Protein AF-A0A370GKZ9-F1 (afdb_monomer)

Mean predicted aligned error: 10.93 Å

Sequence (78 aa):
MNIADEINRVIRKITTSGEAHQVVLERAFDTDAADLWNACTSPERLSRWFEPLQRVSGGKSRCEPCRCISPTMLDTPR

pLDDT: mean 78.51, std 19.16, range [39.59, 96.88]

InterPro domains:
  IPR023393 START-like domain superfamily [G3DSA:3.30.530.20] (5-68)

Solvent-accessible surface area (backbone atoms only — not comparable to full-atom values): 5216 Å² total; per-residue (Å²): 138,60,68,67,61,61,59,66,56,44,50,78,46,80,48,77,60,89,95,43,80,44,78,48,79,46,68,89,67,102,68,56,71,67,59,53,48,43,42,73,65,36,59,84,49,27,36,73,84,44,73,57,55,46,80,44,94,84,90,46,76,44,67,60,81,66,90,84,66,61,80,76,73,80,73,68,84,132

Nearest PDB structures (foldseek):
  8ym1-assembly4_E  TM=4.714E-01  e=2.062E+00  Swine acute diarrhea syndrome coronavirus
  8ym1-assembly2_C  TM=4.653E-01  e=2.499E+00  Swine acute diarrhea syndrome coronavirus
  7o05-assembly2_B  TM=5.590E-01  e=7.421E+00  Severe acute respiratory syndrome coronavirus 2
  1t6a-assembly1_A  TM=3.185E-01  e=3.912E+00  Geobacillus stearothermophilus

Foldseek 3Di:
DDVVVVVVQWDWDWDDDPPDIDIDIDHDDPDDPVVVVCCCPPLVNVVVPHARWDDDPPPDIDGDPDPPDDPVVVPDDD

Structure (mmCIF, N/CA/C/O backbone):
data_AF-A0A370GKZ9-F1
#
_entry.id   AF-A0A370GKZ9-F1
#
loop_
_atom_site.group_PDB
_atom_site.id
_atom_site.type_symbol
_atom_site.label_atom_id
_atom_site.label_alt_id
_atom_site.label_comp_id
_atom_site.label_asym_id
_atom_site.label_entity_id
_atom_site.label_seq_id
_atom_site.pdbx_PDB_ins_code
_atom_site.Cartn_x
_atom_site.Cartn_y
_atom_site.Cartn_z
_atom_site.occupancy
_atom_site.B_iso_or_equiv
_atom_site.auth_seq_id
_atom_site.auth_comp_id
_atom_site.auth_asym_id
_atom_site.auth_atom_id
_atom_site.pdbx_PDB_model_num
ATOM 1 N N . MET A 1 1 ? -6.468 11.881 -17.511 1.00 67.75 1 MET A N 1
ATOM 2 C CA . MET A 1 1 ? -6.388 11.417 -16.111 1.00 67.75 1 MET A CA 1
ATOM 3 C C . MET A 1 1 ? -7.205 12.377 -15.267 1.00 67.75 1 MET A C 1
ATOM 5 O O . MET A 1 1 ? -6.898 13.560 -15.281 1.00 67.75 1 MET A O 1
ATOM 9 N N . ASN A 1 2 ? -8.279 11.908 -14.636 1.00 91.25 2 ASN A N 1
ATOM 10 C CA . ASN A 1 2 ? -9.125 12.720 -13.762 1.00 91.25 2 ASN A CA 1
ATOM 11 C C . ASN A 1 2 ? -8.725 12.435 -12.309 1.00 91.25 2 ASN A C 1
ATOM 13 O O . ASN A 1 2 ? -8.664 11.280 -11.896 1.00 91.25 2 ASN A O 1
ATOM 17 N N . ILE A 1 3 ? -8.414 13.484 -11.548 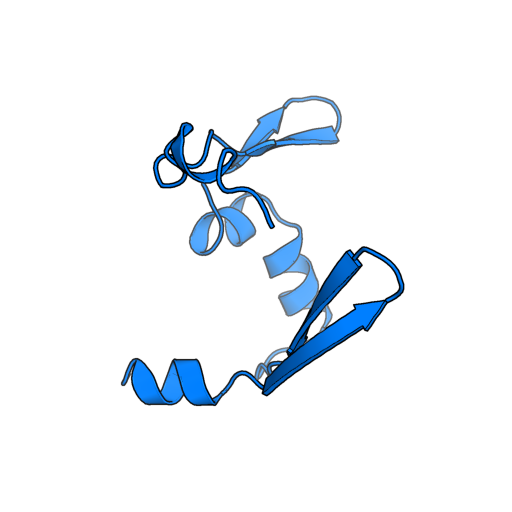1.00 86.44 3 ILE A N 1
ATOM 18 C CA . ILE A 1 3 ? -7.921 13.355 -10.173 1.00 86.44 3 ILE A CA 1
ATOM 19 C C . ILE A 1 3 ? -8.960 12.744 -9.225 1.00 86.44 3 ILE A C 1
ATOM 21 O O . ILE A 1 3 ? -8.591 11.991 -8.327 1.00 86.44 3 ILE A O 1
ATOM 25 N N . ALA A 1 4 ? -10.252 13.008 -9.443 1.00 88.94 4 ALA A N 1
ATOM 26 C CA . ALA A 1 4 ? -11.321 12.434 -8.630 1.00 88.94 4 ALA A CA 1
ATOM 27 C C . ALA A 1 4 ? -11.377 10.908 -8.793 1.00 88.94 4 ALA A C 1
ATOM 29 O O . ALA A 1 4 ? -11.511 10.181 -7.810 1.00 88.94 4 ALA A O 1
ATOM 30 N N . ASP A 1 5 ? -11.176 10.421 -10.018 1.00 89.94 5 ASP A N 1
ATOM 31 C CA . ASP A 1 5 ? -11.152 8.987 -10.308 1.00 89.94 5 ASP A CA 1
ATOM 32 C C . ASP A 1 5 ? -9.969 8.305 -9.607 1.00 89.94 5 ASP A C 1
ATOM 34 O O . ASP A 1 5 ? -10.121 7.231 -9.028 1.00 89.94 5 ASP A O 1
ATOM 38 N N . GLU A 1 6 ? -8.801 8.951 -9.579 1.00 88.75 6 GLU A N 1
ATOM 39 C CA . GLU A 1 6 ? -7.623 8.433 -8.875 1.00 88.75 6 GLU A CA 1
ATOM 40 C C . GLU A 1 6 ? -7.799 8.415 -7.349 1.00 88.75 6 GLU A C 1
ATOM 42 O O . GLU A 1 6 ? -7.359 7.476 -6.686 1.00 88.75 6 GLU A O 1
ATOM 47 N N . ILE A 1 7 ? -8.492 9.405 -6.780 1.00 88.00 7 ILE A N 1
ATOM 48 C CA . ILE A 1 7 ? -8.820 9.435 -5.346 1.00 88.00 7 ILE A CA 1
ATOM 49 C C 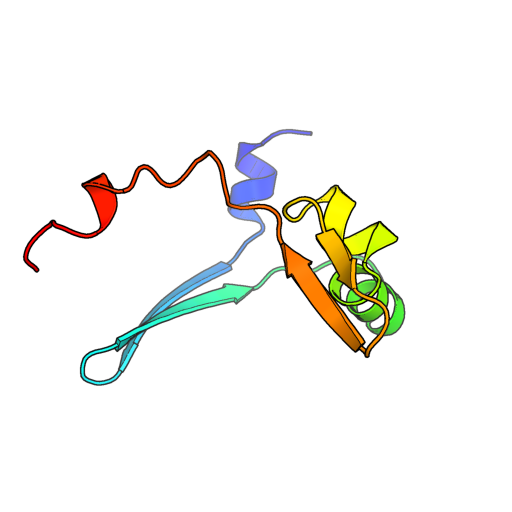. ILE A 1 7 ? -9.783 8.299 -4.979 1.00 88.00 7 ILE A C 1
ATOM 51 O O . ILE A 1 7 ? -9.615 7.678 -3.921 1.00 88.00 7 ILE A O 1
ATOM 55 N N . ASN A 1 8 ? -10.756 8.022 -5.850 1.00 91.62 8 ASN A N 1
ATOM 56 C CA . ASN A 1 8 ? -11.784 7.000 -5.654 1.00 91.62 8 ASN A CA 1
ATOM 57 C C . ASN A 1 8 ? -11.257 5.565 -5.815 1.00 91.62 8 ASN A C 1
ATOM 59 O O . ASN A 1 8 ? -11.865 4.633 -5.299 1.00 91.62 8 ASN A O 1
ATOM 63 N N . ARG A 1 9 ? -10.101 5.372 -6.464 1.00 92.94 9 ARG A N 1
ATOM 64 C CA . ARG A 1 9 ? -9.422 4.064 -6.582 1.00 92.94 9 ARG A CA 1
ATOM 65 C C . ARG A 1 9 ? -8.776 3.567 -5.285 1.00 92.94 9 ARG A C 1
ATOM 67 O O . ARG A 1 9 ? -8.265 2.451 -5.254 1.00 92.94 9 ARG A O 1
ATOM 74 N N . VAL A 1 10 ? -8.758 4.389 -4.239 1.00 95.19 10 VAL A N 1
ATOM 75 C CA . VAL A 1 10 ? -8.169 4.048 -2.940 1.00 95.19 10 VAL A CA 1
ATOM 76 C C . VAL A 1 10 ? -9.282 3.759 -1.939 1.00 95.19 10 VAL A C 1
ATOM 78 O O . VAL A 1 10 ? -10.079 4.642 -1.614 1.00 95.19 10 VAL A O 1
ATOM 81 N N . ILE A 1 11 ? -9.301 2.544 -1.399 1.00 94.81 11 ILE A N 1
ATOM 82 C CA . ILE A 1 11 ? -10.157 2.172 -0.272 1.00 94.81 11 ILE A CA 1
ATOM 83 C C . ILE A 1 11 ? -9.503 2.700 1.006 1.00 94.81 11 ILE A C 1
ATOM 85 O O . ILE A 1 11 ? -8.292 2.579 1.197 1.00 94.81 11 ILE A O 1
ATOM 89 N N . ARG A 1 12 ? -10.305 3.323 1.874 1.00 95.31 12 ARG A N 1
ATOM 90 C CA . ARG A 1 12 ? -9.836 3.934 3.122 1.00 95.31 12 ARG A CA 1
ATOM 91 C C . ARG A 1 12 ? -10.672 3.432 4.278 1.00 95.31 12 ARG A C 1
ATOM 93 O O . ARG A 1 12 ? -11.896 3.540 4.250 1.00 95.31 12 ARG A O 1
ATOM 100 N N . LYS A 1 13 ? -10.006 2.932 5.310 1.00 94.81 13 LYS A N 1
ATOM 101 C CA . LYS A 1 13 ? -10.644 2.519 6.554 1.00 94.81 13 LYS A CA 1
ATOM 102 C C . LYS A 1 13 ? -9.948 3.205 7.714 1.00 94.81 13 LYS A C 1
ATOM 104 O O . LYS A 1 13 ? -8.727 3.157 7.821 1.00 94.81 13 LYS A O 1
ATOM 109 N N . ILE A 1 14 ? -10.733 3.842 8.573 1.00 94.19 14 ILE A N 1
ATOM 110 C CA . ILE A 1 14 ? -10.243 4.460 9.802 1.00 94.19 14 ILE A CA 1
ATOM 111 C C . ILE A 1 14 ? -10.734 3.604 10.963 1.00 94.19 14 ILE A C 1
ATOM 113 O O . ILE A 1 14 ? -11.922 3.293 11.054 1.00 94.19 14 ILE A O 1
ATOM 117 N N . THR A 1 15 ? -9.814 3.193 11.823 1.00 92.25 15 THR A N 1
ATOM 118 C CA . THR A 1 15 ? -10.095 2.441 13.046 1.00 92.25 15 THR A CA 1
ATOM 119 C C . THR A 1 15 ? -9.461 3.144 14.237 1.00 92.25 15 THR A C 1
ATOM 121 O O . THR A 1 15 ? -8.487 3.883 14.103 1.00 92.25 15 THR A O 1
ATOM 124 N N . THR A 1 16 ? -10.014 2.909 15.422 1.00 90.62 16 THR A N 1
ATOM 125 C CA . THR A 1 16 ? -9.436 3.379 16.683 1.00 90.62 16 THR A CA 1
ATOM 126 C C . THR A 1 16 ? -9.013 2.159 17.486 1.00 90.62 16 THR A C 1
ATOM 128 O O . THR A 1 16 ? -9.802 1.230 17.656 1.00 90.62 16 THR A O 1
ATOM 131 N N . SER A 1 17 ? -7.767 2.147 17.951 1.00 82.38 17 SER A N 1
ATOM 132 C CA . SER A 1 17 ? -7.195 1.075 18.765 1.00 82.38 17 SER A CA 1
ATOM 133 C C . SER A 1 17 ? -6.623 1.677 20.045 1.00 82.38 17 SER A C 1
ATOM 135 O O . SER A 1 17 ? -5.502 2.189 20.055 1.00 82.38 17 SER A O 1
ATOM 137 N N . GLY A 1 18 ? -7.407 1.636 21.125 1.00 86.12 18 GLY A N 1
ATOM 138 C CA . GLY A 1 18 ? -7.064 2.310 22.378 1.00 86.12 18 GLY A CA 1
ATOM 139 C C . GLY A 1 18 ? -6.975 3.823 22.177 1.00 86.12 18 GLY A C 1
ATOM 140 O O . GLY A 1 18 ? -7.940 4.446 21.743 1.00 86.12 18 GLY A O 1
ATOM 141 N N . GLU A 1 19 ? -5.808 4.403 22.460 1.00 91.25 19 GLU A N 1
ATOM 142 C CA . GLU A 1 19 ? -5.549 5.840 22.289 1.00 91.25 19 GLU A CA 1
ATOM 143 C C . GLU A 1 19 ? -5.074 6.230 20.878 1.00 91.25 19 GLU A C 1
ATOM 145 O O . GLU A 1 19 ? -4.933 7.418 20.592 1.00 91.25 19 GLU A O 1
ATOM 150 N N . ALA A 1 20 ? -4.823 5.259 19.994 1.00 92.31 20 ALA A N 1
ATOM 151 C CA . ALA A 1 20 ? -4.293 5.507 18.658 1.00 92.31 20 ALA A CA 1
ATOM 152 C C . ALA A 1 20 ? -5.382 5.444 17.577 1.00 92.31 20 ALA A C 1
ATOM 154 O O . ALA A 1 20 ? -6.239 4.554 17.574 1.00 92.31 20 ALA A O 1
ATOM 155 N N . HIS A 1 21 ? -5.289 6.347 16.601 1.00 92.00 21 HIS A N 1
ATOM 156 C CA . HIS A 1 21 ? -6.027 6.253 15.345 1.00 92.00 21 HIS A CA 1
ATOM 157 C C . HIS A 1 21 ? -5.187 5.508 14.307 1.00 92.00 21 HIS A C 1
ATOM 159 O O . HIS A 1 21 ? -4.008 5.801 14.116 1.00 92.00 21 HIS A O 1
ATOM 165 N N . GLN A 1 22 ? -5.806 4.559 13.616 1.00 93.62 22 GLN A N 1
ATOM 166 C CA . GLN A 1 22 ? -5.207 3.806 12.527 1.00 93.62 22 GLN A CA 1
ATOM 167 C C . GLN A 1 22 ? -5.942 4.139 11.231 1.00 93.62 22 GLN A C 1
ATOM 169 O O . GLN A 1 22 ? -7.169 4.083 11.159 1.00 93.62 22 GLN A O 1
ATOM 174 N N . VAL A 1 23 ? -5.175 4.454 10.191 1.00 94.19 23 VAL A N 1
ATOM 175 C CA . VAL A 1 23 ? -5.683 4.630 8.830 1.00 94.19 23 VAL A CA 1
ATOM 176 C C . VAL A 1 23 ? -5.116 3.510 7.969 1.00 94.19 23 VAL A C 1
ATOM 178 O O . VAL A 1 23 ? -3.902 3.350 7.873 1.00 94.19 23 VAL A O 1
ATOM 181 N N . VAL A 1 24 ? -5.998 2.733 7.349 1.00 93.94 24 VAL A N 1
ATOM 182 C CA . VAL A 1 24 ? -5.657 1.690 6.381 1.00 93.94 24 VAL A CA 1
ATOM 183 C C . VAL A 1 24 ? -6.012 2.200 4.990 1.00 93.94 24 VAL A C 1
ATOM 185 O O . VAL A 1 24 ? -7.148 2.619 4.751 1.00 93.94 24 VAL A O 1
ATOM 188 N N . LEU A 1 25 ? -5.025 2.187 4.093 1.00 94.19 25 LEU A N 1
ATOM 189 C CA . LEU A 1 25 ? -5.161 2.561 2.688 1.00 94.19 25 LEU A CA 1
ATOM 190 C C . LEU A 1 25 ? -4.904 1.329 1.823 1.00 94.19 25 LEU A C 1
ATOM 192 O O . LEU A 1 25 ? -3.849 0.708 1.936 1.00 94.19 25 LEU A O 1
ATOM 196 N N . GLU A 1 26 ? -5.841 1.008 0.940 1.00 95.00 26 GLU A N 1
ATOM 197 C CA . GLU A 1 26 ? -5.725 -0.115 0.010 1.00 95.00 26 GLU A CA 1
ATOM 198 C C . GLU A 1 26 ? -5.926 0.379 -1.424 1.00 95.00 26 GLU A C 1
ATOM 200 O O . GLU A 1 26 ? -6.848 1.144 -1.718 1.00 95.00 26 GLU A O 1
ATOM 205 N N . ARG A 1 27 ? -5.044 -0.050 -2.330 1.00 94.06 27 ARG A N 1
ATOM 206 C CA . ARG A 1 27 ? -5.107 0.266 -3.759 1.00 94.06 27 ARG A CA 1
ATOM 207 C C . ARG A 1 27 ? -4.557 -0.903 -4.569 1.00 94.06 27 ARG A C 1
ATOM 209 O O . ARG A 1 27 ? -3.490 -1.420 -4.252 1.00 94.06 27 ARG A O 1
ATOM 216 N N . ALA A 1 28 ? -5.263 -1.267 -5.637 1.00 93.69 28 ALA A N 1
ATOM 217 C CA . ALA A 1 28 ? -4.774 -2.216 -6.631 1.00 93.69 28 ALA A CA 1
ATOM 218 C C . ALA A 1 28 ? -3.932 -1.494 -7.696 1.00 93.69 28 ALA A C 1
ATOM 220 O O . ALA A 1 28 ? -4.302 -0.415 -8.170 1.00 93.69 28 ALA A O 1
ATOM 221 N N . PHE A 1 29 ? -2.814 -2.105 -8.078 1.00 92.75 29 PHE A N 1
ATOM 222 C CA . PHE A 1 29 ? -1.939 -1.641 -9.151 1.00 92.75 29 PHE A CA 1
ATOM 223 C C . PHE A 1 29 ? -1.774 -2.751 -10.184 1.00 92.75 29 PHE A C 1
ATOM 225 O O . PHE A 1 29 ? -1.658 -3.918 -9.820 1.00 92.75 29 PHE A O 1
ATOM 232 N N . ASP A 1 30 ? -1.747 -2.372 -11.459 1.00 95.31 30 ASP A N 1
ATOM 233 C CA . ASP A 1 30 ? -1.529 -3.288 -12.581 1.00 95.31 30 ASP A CA 1
ATOM 234 C C . ASP A 1 30 ? -0.023 -3.500 -12.809 1.00 95.31 30 ASP A C 1
ATOM 236 O O . ASP A 1 30 ? 0.569 -3.001 -13.762 1.00 95.31 30 ASP A O 1
ATOM 240 N N . THR A 1 31 ? 0.630 -4.124 -11.831 1.00 96.12 31 THR A N 1
ATOM 241 C CA . THR A 1 31 ? 2.046 -4.510 -11.867 1.00 96.12 31 THR A CA 1
ATOM 242 C C . THR A 1 31 ? 2.280 -5.643 -10.864 1.00 96.12 31 THR A C 1
ATOM 244 O O . THR A 1 31 ? 1.387 -5.994 -10.087 1.00 96.12 31 THR A O 1
ATOM 247 N N . ASP A 1 32 ? 3.466 -6.241 -10.872 1.00 96.75 32 ASP A N 1
ATOM 248 C CA . ASP A 1 32 ? 3.806 -7.326 -9.956 1.00 96.75 32 ASP A CA 1
ATOM 249 C C . ASP A 1 32 ? 4.305 -6.830 -8.582 1.00 96.75 32 ASP A C 1
ATOM 251 O O . ASP A 1 32 ? 4.629 -5.659 -8.362 1.00 96.75 32 ASP A O 1
ATOM 255 N N . ALA A 1 33 ? 4.366 -7.752 -7.618 1.00 96.38 33 ALA A N 1
ATO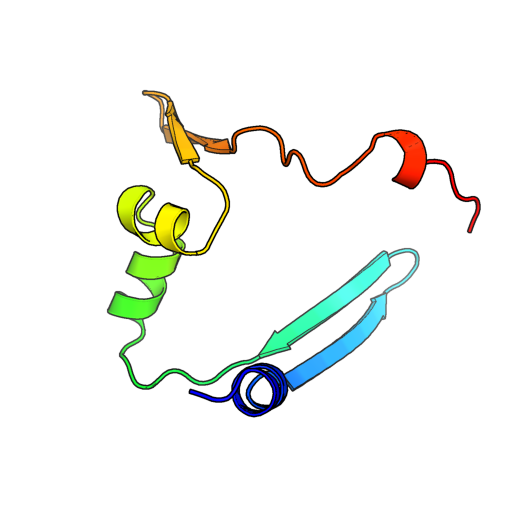M 256 C CA . ALA A 1 33 ? 4.786 -7.440 -6.255 1.00 96.38 33 ALA A CA 1
ATOM 257 C C . ALA A 1 33 ? 6.256 -6.988 -6.158 1.00 96.38 33 ALA A C 1
ATOM 259 O O . ALA A 1 33 ? 6.587 -6.202 -5.270 1.00 96.38 33 ALA A O 1
ATOM 260 N N . ALA A 1 34 ? 7.138 -7.466 -7.042 1.00 96.88 34 ALA A N 1
ATOM 261 C CA . ALA A 1 34 ? 8.555 -7.115 -7.018 1.00 96.88 34 ALA A CA 1
ATOM 262 C C . ALA A 1 34 ? 8.770 -5.677 -7.507 1.00 96.88 34 ALA A C 1
ATOM 264 O O . ALA A 1 34 ? 9.545 -4.928 -6.907 1.00 96.88 34 ALA A O 1
ATOM 265 N N . ASP A 1 35 ? 8.044 -5.267 -8.545 1.00 96.38 35 ASP A N 1
ATOM 266 C CA . ASP A 1 35 ? 8.044 -3.902 -9.046 1.00 96.38 35 ASP A CA 1
ATOM 267 C C . ASP A 1 35 ? 7.432 -2.925 -8.032 1.00 96.38 35 ASP A C 1
ATOM 269 O O . ASP A 1 35 ? 8.042 -1.888 -7.750 1.00 96.38 35 ASP A O 1
ATOM 273 N N . LEU A 1 36 ? 6.300 -3.277 -7.401 1.00 95.69 36 LEU A N 1
ATOM 274 C CA . LEU A 1 36 ? 5.727 -2.477 -6.307 1.00 95.69 36 LEU A CA 1
ATOM 275 C C . LEU A 1 36 ? 6.700 -2.333 -5.141 1.00 95.69 36 LEU A C 1
ATOM 277 O O . LEU A 1 36 ? 6.914 -1.229 -4.636 1.00 95.69 36 LEU A O 1
ATOM 281 N N . TRP A 1 37 ? 7.322 -3.434 -4.722 1.00 95.69 37 TRP A N 1
ATOM 282 C CA . TRP A 1 37 ? 8.303 -3.403 -3.646 1.00 95.69 37 TRP A CA 1
ATOM 283 C C . TRP A 1 37 ? 9.478 -2.489 -3.988 1.00 95.69 37 TRP A C 1
ATOM 285 O O . TRP A 1 37 ? 9.888 -1.663 -3.171 1.00 95.69 37 TRP A O 1
ATOM 295 N N . ASN A 1 38 ? 9.993 -2.580 -5.212 1.00 95.19 38 ASN A N 1
ATOM 296 C CA . ASN A 1 38 ? 11.079 -1.736 -5.686 1.00 95.19 38 ASN A CA 1
ATOM 297 C C . ASN A 1 38 ? 10.669 -0.249 -5.727 1.00 95.19 38 ASN A C 1
ATOM 299 O O . ASN A 1 38 ? 11.452 0.605 -5.311 1.00 95.19 38 ASN A O 1
ATOM 303 N N . ALA A 1 39 ? 9.432 0.068 -6.124 1.00 94.31 39 ALA A N 1
ATOM 304 C CA . ALA A 1 39 ? 8.889 1.429 -6.080 1.00 94.31 39 ALA A CA 1
ATOM 305 C C . ALA A 1 39 ? 8.815 2.009 -4.655 1.00 94.31 39 ALA A C 1
ATOM 307 O O . ALA A 1 39 ? 9.016 3.211 -4.480 1.00 94.31 39 ALA A O 1
ATOM 308 N N . CYS A 1 40 ? 8.563 1.161 -3.654 1.00 93.12 40 CYS A N 1
ATOM 309 C CA . CYS A 1 40 ? 8.479 1.537 -2.241 1.00 93.12 40 CYS A CA 1
ATOM 310 C C . CYS A 1 40 ? 9.826 1.539 -1.501 1.00 93.12 40 CYS A C 1
ATOM 312 O O . CYS A 1 40 ? 9.886 2.019 -0.372 1.00 93.12 40 CYS A O 1
ATOM 314 N N . THR A 1 41 ? 10.898 0.993 -2.083 1.00 91.62 41 THR A N 1
ATOM 315 C CA . THR A 1 41 ? 12.171 0.778 -1.363 1.00 91.62 41 THR A CA 1
ATOM 316 C C . THR A 1 41 ? 13.404 1.354 -2.048 1.00 91.62 41 THR A C 1
ATOM 318 O O . THR A 1 41 ? 14.379 1.660 -1.361 1.00 91.62 41 THR A O 1
ATOM 321 N N . SER A 1 42 ? 13.389 1.558 -3.370 1.00 90.75 42 SER A N 1
ATOM 322 C CA . SER A 1 42 ? 14.456 2.294 -4.059 1.00 90.75 42 SER A CA 1
ATOM 323 C C . SER A 1 42 ? 14.321 3.784 -3.742 1.00 90.75 42 SER A C 1
ATOM 325 O O . SER A 1 42 ? 13.289 4.369 -4.075 1.00 90.75 42 SER A O 1
ATOM 327 N N . PRO A 1 43 ? 15.346 4.441 -3.168 1.00 88.31 43 PRO A N 1
ATOM 328 C CA . PRO A 1 43 ? 15.308 5.882 -2.918 1.00 88.31 43 PRO A CA 1
ATOM 329 C C . PRO A 1 43 ? 15.010 6.697 -4.183 1.00 88.31 43 PRO A C 1
ATOM 331 O O . PRO A 1 43 ? 14.257 7.667 -4.143 1.00 88.31 43 PRO A O 1
ATOM 334 N N . GLU A 1 44 ? 15.555 6.270 -5.323 1.00 88.56 44 GLU A N 1
ATOM 335 C CA . GLU A 1 44 ? 15.421 6.937 -6.618 1.00 88.56 44 GLU A CA 1
ATOM 336 C C . GLU A 1 44 ? 14.008 6.803 -7.214 1.00 88.56 44 GLU A C 1
ATOM 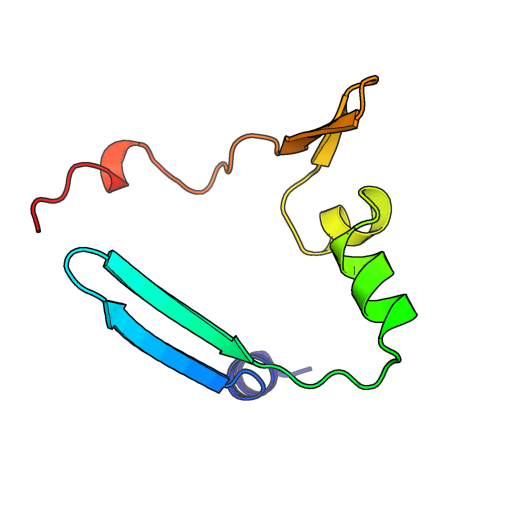338 O O . GLU A 1 44 ? 13.578 7.657 -7.991 1.00 88.56 44 GLU A O 1
ATOM 343 N N . ARG A 1 45 ? 13.270 5.737 -6.875 1.00 91.38 45 ARG A N 1
ATOM 344 C CA . ARG A 1 45 ? 11.866 5.565 -7.285 1.00 91.38 45 ARG A CA 1
ATOM 345 C C . ARG A 1 45 ? 10.887 6.139 -6.276 1.00 91.38 45 ARG A C 1
ATOM 347 O O . ARG A 1 45 ? 9.915 6.765 -6.688 1.00 91.38 45 ARG A O 1
ATOM 354 N N . LEU A 1 46 ? 11.153 5.943 -4.989 1.00 91.44 46 LEU A N 1
ATOM 355 C CA . LEU A 1 46 ? 10.315 6.419 -3.897 1.00 91.44 46 LEU A CA 1
ATOM 356 C C . LEU A 1 46 ? 10.229 7.950 -3.912 1.00 91.44 46 LEU A C 1
ATOM 358 O O . LEU A 1 46 ? 9.132 8.493 -3.885 1.00 91.44 46 LEU A O 1
ATOM 362 N N . SER A 1 47 ? 11.354 8.646 -4.110 1.00 89.50 47 SER A N 1
ATOM 363 C CA . SER A 1 47 ? 11.407 10.118 -4.222 1.00 89.50 47 SER A CA 1
ATOM 364 C C . SER A 1 47 ? 10.633 10.722 -5.406 1.00 89.50 47 SER A C 1
ATOM 366 O O . SER A 1 47 ? 10.517 11.940 -5.503 1.00 89.50 47 SER A O 1
ATOM 368 N N . ARG A 1 48 ? 10.105 9.906 -6.332 1.00 90.62 48 ARG A N 1
ATOM 369 C CA . ARG A 1 48 ? 9.268 10.397 -7.444 1.00 90.62 48 ARG A CA 1
ATOM 370 C C . ARG A 1 48 ? 7.846 10.737 -7.014 1.00 90.62 48 ARG A C 1
ATOM 372 O O . ARG A 1 48 ? 7.183 11.515 -7.691 1.00 90.62 48 ARG A O 1
ATOM 379 N N . TRP A 1 49 ? 7.356 10.095 -5.959 1.00 88.44 49 TRP A N 1
ATOM 380 C CA . TRP A 1 49 ? 5.970 10.218 -5.493 1.00 88.44 49 TRP A CA 1
ATOM 381 C C . TRP A 1 49 ? 5.861 10.395 -3.976 1.00 88.44 49 TRP A C 1
ATOM 383 O O . TRP A 1 49 ? 4.799 10.748 -3.470 1.00 88.44 49 TRP A O 1
ATOM 393 N N . PHE A 1 50 ? 6.959 10.172 -3.263 1.00 85.56 50 PHE A N 1
ATOM 394 C CA . PHE A 1 50 ? 7.159 10.519 -1.870 1.00 85.56 50 PHE A CA 1
ATOM 395 C C . PHE A 1 50 ? 8.166 11.670 -1.775 1.00 85.56 50 PHE A C 1
ATOM 397 O O . PHE A 1 50 ? 8.875 11.957 -2.740 1.00 85.56 50 PHE A O 1
ATOM 404 N N . GLU A 1 51 ? 8.227 12.327 -0.619 1.00 80.69 51 GLU A N 1
ATOM 405 C CA . GLU A 1 51 ? 9.145 13.443 -0.359 1.00 80.69 51 GLU A CA 1
ATOM 406 C C . GLU A 1 51 ? 10.594 13.137 -0.798 1.00 80.69 51 GLU A C 1
ATOM 408 O O . GLU A 1 51 ? 11.025 11.977 -0.745 1.00 80.69 51 GLU A O 1
ATOM 413 N N . PRO A 1 52 ? 11.382 14.155 -1.197 1.00 79.75 52 PRO A N 1
ATOM 414 C CA . PRO A 1 52 ? 12.777 13.970 -1.578 1.00 79.75 52 PRO A CA 1
ATOM 415 C C . PRO A 1 52 ? 13.576 13.214 -0.505 1.00 79.75 52 PRO A C 1
ATOM 417 O O . PRO A 1 52 ? 13.626 13.605 0.666 1.00 79.75 52 PRO A O 1
ATOM 420 N N . LEU A 1 53 ? 14.228 12.124 -0.918 1.00 76.00 53 LEU A N 1
ATOM 421 C CA . LEU A 1 53 ? 15.044 11.284 -0.043 1.00 76.00 53 LEU A CA 1
ATOM 422 C C . LEU A 1 53 ? 16.527 11.498 -0.317 1.00 76.00 53 LEU A C 1
ATOM 424 O O . LEU A 1 53 ? 16.997 11.314 -1.438 1.00 76.00 53 LEU A O 1
ATOM 428 N N . GLN A 1 54 ? 17.286 11.800 0.735 1.00 68.00 54 GLN A N 1
ATOM 429 C CA . GLN A 1 54 ? 18.743 11.789 0.694 1.00 68.00 54 GLN A CA 1
ATOM 430 C C . GLN A 1 54 ? 19.248 10.482 1.315 1.00 68.00 54 GLN A C 1
ATOM 432 O O . GLN A 1 54 ? 18.955 10.156 2.472 1.00 68.00 54 GLN A O 1
ATOM 437 N N . ARG A 1 55 ? 20.016 9.711 0.540 1.00 59.41 55 ARG A N 1
ATOM 438 C CA . ARG A 1 55 ? 20.674 8.498 1.032 1.00 59.41 55 ARG A CA 1
ATOM 439 C C . ARG A 1 55 ? 21.890 8.896 1.862 1.00 59.41 55 ARG A C 1
ATOM 441 O O . ARG A 1 55 ? 22.850 9.438 1.325 1.00 59.41 55 ARG A O 1
ATOM 448 N N . VAL A 1 56 ? 21.871 8.599 3.160 1.00 59.56 56 VAL A N 1
ATOM 449 C CA . VAL A 1 56 ? 23.059 8.733 4.008 1.00 59.56 56 VAL A CA 1
ATOM 450 C C . VAL A 1 56 ? 23.844 7.424 3.908 1.00 59.56 56 VAL A C 1
ATOM 452 O O . VAL A 1 56 ? 23.306 6.338 4.141 1.00 59.56 56 VAL A O 1
ATOM 455 N N . SER A 1 57 ? 25.117 7.508 3.518 1.00 44.47 57 SER A N 1
ATOM 456 C CA . SER A 1 57 ? 26.038 6.367 3.482 1.00 44.47 57 SER A CA 1
ATOM 457 C C . SER A 1 57 ? 26.105 5.733 4.876 1.00 44.47 57 SER A C 1
ATOM 459 O O . SER A 1 57 ? 26.599 6.351 5.815 1.00 44.47 57 SER A O 1
ATOM 461 N N . GLY A 1 58 ? 25.532 4.539 5.030 1.00 58.53 58 GLY A N 1
ATOM 462 C CA . GLY A 1 58 ? 25.314 3.895 6.334 1.00 58.53 58 GLY A CA 1
ATOM 463 C C . GLY A 1 58 ? 23.960 3.191 6.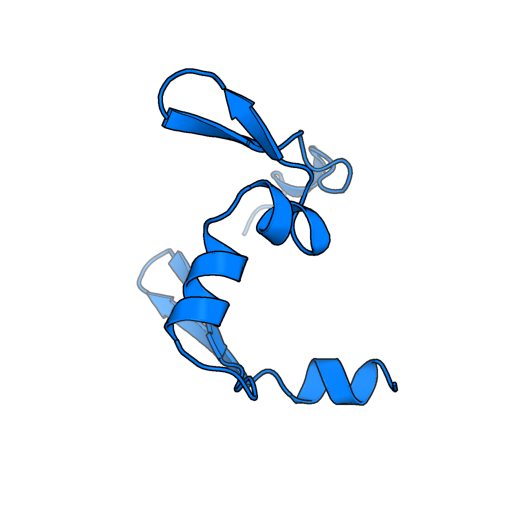487 1.00 58.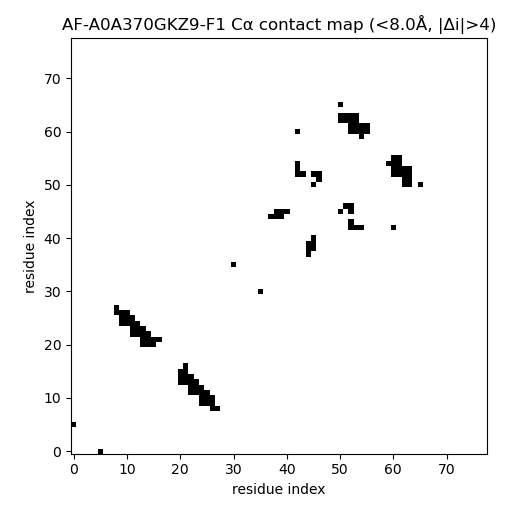53 58 GLY A C 1
ATOM 464 O O . GLY A 1 58 ? 23.608 2.796 7.59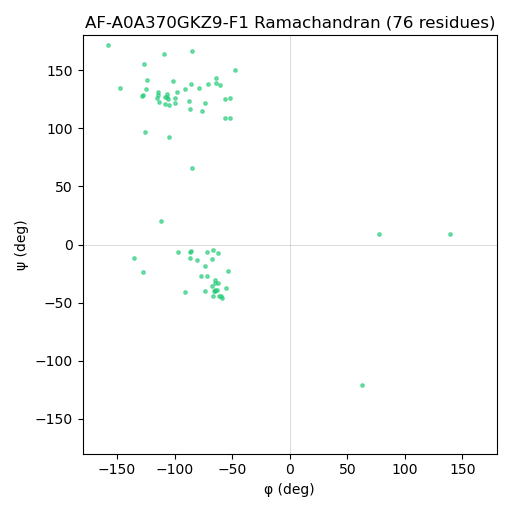3 1.00 58.53 58 GLY A O 1
ATOM 465 N N . GLY A 1 59 ? 23.179 3.052 5.406 1.00 54.28 59 GLY A N 1
ATOM 466 C CA . GLY A 1 59 ? 21.890 2.346 5.423 1.00 54.28 59 GLY A CA 1
ATOM 467 C C . GLY A 1 59 ? 20.732 3.150 6.025 1.00 54.28 59 GLY A C 1
ATOM 468 O O . GLY A 1 59 ? 19.658 2.598 6.237 1.00 54.28 59 GLY A O 1
ATOM 469 N N . LYS A 1 60 ? 20.930 4.447 6.293 1.00 57.31 60 LYS A N 1
ATOM 470 C CA . LYS A 1 60 ? 19.894 5.350 6.807 1.00 57.31 60 LYS A CA 1
ATOM 471 C C . LYS A 1 60 ? 19.433 6.298 5.700 1.00 57.31 60 LYS A C 1
ATOM 473 O O . LYS A 1 60 ? 20.247 6.955 5.054 1.00 57.31 60 LYS A O 1
ATOM 478 N N . SER A 1 61 ? 18.125 6.389 5.501 1.00 54.12 61 SER A N 1
ATOM 479 C CA . SER A 1 61 ? 17.505 7.365 4.600 1.00 54.12 61 SER A CA 1
ATOM 480 C C . SER A 1 61 ? 17.023 8.549 5.430 1.00 54.12 61 SER A C 1
ATOM 482 O O . SER A 1 61 ? 16.364 8.347 6.449 1.00 54.12 61 SER A O 1
ATOM 484 N N . ARG A 1 62 ? 17.349 9.776 5.017 1.00 60.69 62 ARG A N 1
ATOM 485 C CA . ARG A 1 62 ? 16.772 10.992 5.601 1.00 60.69 62 ARG A CA 1
ATOM 486 C C . ARG A 1 62 ? 15.812 11.603 4.587 1.00 60.69 62 ARG A C 1
ATOM 488 O O . ARG A 1 62 ? 16.236 11.941 3.485 1.00 60.69 62 ARG A O 1
ATOM 495 N N . CYS A 1 63 ? 14.545 11.747 4.965 1.00 54.81 63 CYS A N 1
ATOM 496 C CA . CYS A 1 63 ? 13.618 12.615 4.244 1.00 54.81 63 CYS A CA 1
ATOM 497 C C . CYS A 1 63 ? 14.014 14.067 4.516 1.00 54.81 63 CYS A C 1
ATOM 499 O O . CYS A 1 63 ? 14.354 14.413 5.653 1.00 54.81 63 CYS A O 1
ATOM 501 N N . GLU A 1 64 ? 13.992 14.913 3.494 1.00 60.81 64 GLU A N 1
ATOM 502 C CA . GLU A 1 64 ? 14.067 16.354 3.725 1.00 60.81 64 GLU A CA 1
ATOM 503 C C . GLU A 1 64 ? 12.816 16.796 4.517 1.00 60.81 64 GLU A C 1
ATOM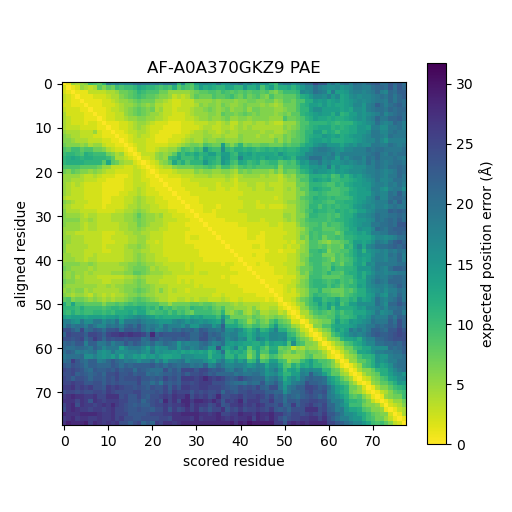 505 O O . GLU A 1 64 ? 11.756 16.190 4.342 1.00 60.81 64 GLU A O 1
ATOM 510 N N . PRO A 1 65 ? 12.907 17.759 5.457 1.00 55.78 65 PRO A N 1
ATOM 511 C CA . PRO A 1 65 ? 11.742 18.159 6.238 1.00 55.78 65 PRO A CA 1
ATOM 512 C C . PRO A 1 65 ? 10.592 18.594 5.324 1.00 55.78 65 PRO A C 1
ATOM 514 O O . PRO A 1 65 ? 10.760 19.497 4.502 1.00 55.78 65 PRO A O 1
ATOM 517 N N . CYS A 1 66 ? 9.421 17.972 5.511 1.00 47.66 66 CYS A N 1
ATOM 518 C CA . CYS A 1 66 ? 8.177 18.342 4.845 1.00 47.66 66 CYS A CA 1
ATOM 519 C C . CYS A 1 66 ? 7.925 19.844 5.042 1.00 47.66 66 CYS A C 1
ATOM 521 O O . CYS A 1 66 ? 7.562 20.279 6.136 1.00 47.66 66 CYS A O 1
ATOM 523 N N . ARG A 1 67 ? 8.070 20.654 3.987 1.00 54.53 67 ARG A N 1
ATOM 524 C CA . ARG A 1 67 ? 7.762 22.100 4.032 1.00 54.53 67 ARG A CA 1
ATOM 525 C C . ARG A 1 67 ? 6.269 22.402 4.234 1.00 54.53 67 ARG A C 1
ATOM 527 O O . ARG A 1 67 ? 5.893 23.561 4.364 1.00 54.53 67 ARG A O 1
ATOM 534 N N . CYS A 1 68 ? 5.426 21.375 4.240 1.00 39.72 68 CYS A N 1
ATOM 535 C CA . CYS A 1 68 ? 3.969 21.441 4.325 1.00 39.72 68 CYS A CA 1
ATOM 536 C C . CYS A 1 68 ? 3.407 21.249 5.746 1.00 39.72 68 CYS A C 1
ATOM 538 O O . CYS A 1 68 ? 2.210 21.453 5.936 1.00 39.72 68 CYS A O 1
ATOM 540 N N . ILE A 1 69 ? 4.231 20.915 6.748 1.00 45.53 69 ILE A N 1
ATOM 541 C CA . ILE A 1 69 ? 3.782 20.822 8.146 1.00 45.53 69 ILE A CA 1
ATOM 542 C C . ILE A 1 69 ? 4.294 22.052 8.899 1.00 45.53 69 ILE A C 1
ATOM 544 O O . ILE A 1 69 ? 5.418 22.071 9.400 1.00 45.53 69 ILE A O 1
ATOM 548 N N . SER A 1 70 ? 3.476 23.105 8.961 1.00 45.19 70 SER A N 1
ATOM 549 C CA . SER A 1 70 ? 3.738 24.222 9.874 1.00 45.19 70 SER A CA 1
ATOM 550 C C . SER A 1 70 ? 3.749 23.705 11.323 1.00 45.19 70 SER A C 1
ATOM 552 O O . SER A 1 70 ? 2.851 22.938 11.686 1.00 45.19 70 SER A O 1
ATOM 554 N N . PRO A 1 71 ? 4.694 24.146 12.179 1.00 49.78 71 PRO A N 1
ATOM 555 C CA . PRO A 1 71 ? 4.783 23.729 13.587 1.00 49.78 71 PRO A CA 1
ATOM 556 C C . PRO A 1 71 ? 3.482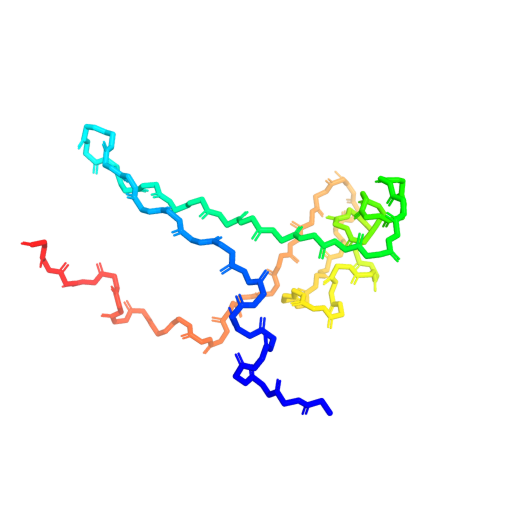 23.926 14.377 1.00 49.78 71 PRO A C 1
ATOM 558 O O . PRO A 1 71 ? 3.238 23.252 15.370 1.00 49.78 71 PRO A O 1
ATOM 561 N N . THR A 1 72 ? 2.617 24.825 13.909 1.00 52.81 72 THR A N 1
ATOM 562 C CA . THR A 1 72 ? 1.339 25.185 14.526 1.00 52.81 72 THR A CA 1
ATOM 563 C C . THR A 1 72 ? 0.286 24.069 14.499 1.00 52.81 72 THR A C 1
ATOM 565 O O . THR A 1 72 ? -0.720 24.187 15.186 1.00 52.81 72 THR A O 1
ATOM 568 N N . MET A 1 73 ? 0.478 22.985 13.734 1.00 44.00 73 MET A N 1
ATOM 569 C CA . MET A 1 73 ? -0.487 21.872 13.683 1.00 44.00 73 MET A CA 1
ATOM 570 C C . MET A 1 73 ? -0.351 20.890 14.866 1.00 44.00 73 MET A C 1
ATOM 572 O O . MET A 1 73 ? -1.256 20.093 15.097 1.00 44.00 73 MET A O 1
ATOM 576 N N . LEU A 1 74 ? 0.737 20.953 15.645 1.00 53.34 74 LEU A N 1
ATOM 577 C CA . LEU A 1 74 ? 0.978 20.043 16.777 1.00 53.34 74 LEU A CA 1
ATOM 578 C C . LEU A 1 74 ? 0.324 20.482 18.102 1.00 53.34 74 LEU A C 1
ATOM 580 O O . LEU A 1 74 ? 0.357 19.712 19.056 1.00 53.34 74 LEU A O 1
ATOM 584 N N . ASP A 1 75 ? -0.295 21.666 18.153 1.00 44.44 75 ASP A N 1
ATOM 585 C CA . ASP A 1 75 ? -0.787 22.286 19.399 1.00 44.44 75 ASP A CA 1
ATOM 586 C C . ASP A 1 75 ? -2.323 22.363 19.509 1.00 44.44 75 ASP A C 1
ATOM 588 O O . ASP A 1 75 ? -2.865 23.145 20.288 1.00 44.44 75 ASP A O 1
ATOM 592 N N . THR A 1 76 ? -3.064 21.552 18.745 1.00 39.59 76 THR A N 1
ATOM 593 C CA . THR A 1 76 ? -4.528 21.498 18.915 1.00 39.59 76 THR A CA 1
ATOM 594 C C . THR A 1 76 ? -4.876 20.477 20.005 1.00 39.59 76 THR A C 1
ATOM 596 O O . THR A 1 76 ? -4.576 19.293 19.821 1.00 39.59 76 THR A O 1
ATOM 599 N N . PRO A 1 77 ? -5.481 20.877 21.140 1.00 47.91 77 PRO A N 1
ATOM 600 C CA . PRO A 1 77 ? -5.956 19.919 22.133 1.00 47.91 77 PRO A CA 1
ATOM 601 C C . PRO A 1 77 ? -7.065 19.044 21.530 1.00 47.91 77 PRO A C 1
ATOM 603 O O . PRO A 1 77 ? -7.895 19.538 20.764 1.00 47.91 77 PRO A O 1
ATOM 606 N N . ARG A 1 78 ? -7.015 17.744 21.856 1.00 48.66 78 ARG A N 1
ATOM 607 C CA . ARG A 1 78 ? -7.968 16.710 21.416 1.00 48.66 78 ARG A CA 1
ATOM 608 C C . ARG A 1 78 ? -9.412 17.035 21.781 1.00 48.66 78 ARG A C 1
ATOM 610 O O . ARG A 1 78 ? -9.627 17.525 22.912 1.00 48.66 78 ARG A O 1
#

Radius of gyration: 16.47 Å; Cα contacts (8 Å, |Δi|>4): 60; chains: 1; bounding box: 38×33×38 Å

Organism: NCBI:txid279262

Secondary structure (DSSP, 8-state):
--HHHHHHTSEEEEEEETTEEEEEEE---SS-HHHHHHHHH-HHHHTTTSS-EEEETTTEEEEPP-TT--GGGGG---